Protein AF-A0A8C3M0U5-F1 (afdb_monomer)

pLDDT: mean 80.27, std 16.74, range [38.19, 96.12]

Radius of gyration: 30.23 Å; Cα contacts (8 Å, |Δi|>4): 155; chains: 1; bounding box: 76×57×80 Å

Mean predicted aligned error: 12.7 Å

Solvent-accessible surface area (backbone atoms only — not comparable to full-atom values): 8524 Å² total; per-residue (Å²): 139,91,82,83,84,83,84,65,74,69,59,61,64,60,60,62,68,73,68,63,75,79,72,74,77,72,79,75,67,75,80,71,59,65,54,78,41,88,82,36,36,45,79,46,75,44,66,52,55,30,82,85,28,73,24,62,65,35,60,72,73,35,78,82,66,42,70,64,70,85,80,55,76,96,72,46,73,45,45,27,42,91,90,35,86,51,75,82,44,63,53,93,59,64,64,23,13,38,22,31,66,56,30,67,22,40,52,49,89,94,56,78,82,66,58,93,89,54,85,72,96,70,46,79,46,70,32,75,84,90,130

Secondary structure (DSSP, 8-state):
---PPPTTHHHHHHHHHTTS--------PPPPPGGGSTTSSEEEE-GGGSTT-BTHHHHHH-GGGS--GGGSPSS-EEEEETTEE----SS---TTBTTSSS-EEEE-TT-PPPPTT-----EEEE-----

Organism: Chrysolophus pictus (NCBI:txid9089)

InterPro domains:
  IPR050969 Developmental Signaling Modulators [PTHR14949] (39-131)
  IPR057774 UMOD/GP2/OIT3-like, D8C domain [PF23283] (77-129)

Sequence (131 aa):
MQQPLPSYQHLQLVAYLCWIPLLAISSESAPLAPECSPAGHRILRSPYRSTRFDSLELQRTSAQDLVCDHSLPPAWYRFMINNTPAEMPTRCIEMNKCGTQAPVWLSLRSESLPAPGESKHLMACATWQVF

Foldseek 3Di:
DDDDDDPPPVVVVVVVVVPPPPPPPPPPDPDADQCPDPPQEDEDEDQQQDLPHAQPVVVVVDPVSADDCVPPDDGHYFYDHPNHTDDFAQDDGDARGRRDRKGKHWPQPPHDDDDRRDDDDTDIDIDHDDD

Structure (mmCIF, N/CA/C/O backbone):
data_AF-A0A8C3M0U5-F1
#
_entry.id   AF-A0A8C3M0U5-F1
#
loop_
_atom_site.group_PDB
_atom_site.id
_atom_site.type_symbol
_atom_site.label_atom_id
_atom_site.label_alt_id
_atom_site.label_comp_id
_atom_site.label_asym_id
_atom_site.label_entity_id
_atom_site.label_seq_id
_atom_site.pdbx_PDB_ins_code
_atom_site.Cartn_x
_atom_site.Cartn_y
_atom_site.Cartn_z
_atom_site.occupancy
_atom_site.B_iso_or_equiv
_atom_site.auth_seq_id
_atom_site.auth_comp_id
_atom_site.auth_asym_id
_atom_site.auth_atom_id
_atom_site.pdbx_PDB_model_num
ATOM 1 N N . MET A 1 1 ? -59.982 -39.346 63.299 1.00 38.19 1 MET A N 1
ATOM 2 C CA . MET A 1 1 ? -60.313 -39.092 61.882 1.00 38.19 1 MET A CA 1
ATOM 3 C C . MET A 1 1 ? -59.415 -37.965 61.412 1.00 38.19 1 MET A C 1
ATOM 5 O O . MET A 1 1 ? -59.617 -36.832 61.817 1.00 38.19 1 MET A O 1
ATOM 9 N N . GLN A 1 2 ? -58.361 -38.317 60.678 1.00 44.66 2 GLN A N 1
ATOM 10 C CA . GLN A 1 2 ? -57.413 -37.383 60.073 1.00 44.66 2 GLN A CA 1
ATOM 11 C C . GLN A 1 2 ? -57.896 -37.121 58.641 1.00 44.66 2 GLN A C 1
ATOM 13 O O . GLN A 1 2 ? -58.105 -38.086 57.907 1.00 44.66 2 GLN A O 1
ATOM 18 N N . GLN A 1 3 ? -58.067 -35.865 58.231 1.00 40.59 3 GLN A N 1
ATOM 19 C CA . GLN A 1 3 ? -58.163 -35.510 56.810 1.00 40.59 3 GLN A CA 1
ATOM 20 C C . GLN A 1 3 ? -57.174 -34.378 56.482 1.00 40.59 3 GLN A C 1
ATOM 22 O O . GLN A 1 3 ? -56.943 -33.534 57.351 1.00 40.59 3 GLN A O 1
ATOM 27 N N . PRO A 1 4 ? -56.543 -34.375 55.288 1.00 46.25 4 PRO A N 1
ATOM 28 C CA . PRO A 1 4 ? -55.392 -33.531 54.980 1.00 46.25 4 PRO A CA 1
ATOM 29 C C . PRO A 1 4 ? -55.738 -32.252 54.193 1.00 46.25 4 PRO A C 1
ATOM 31 O O . PRO A 1 4 ? -56.795 -32.132 53.577 1.00 46.25 4 PRO A O 1
ATOM 34 N N . LEU A 1 5 ? -54.780 -31.318 54.233 1.00 52.22 5 LEU A N 1
ATOM 35 C CA . LEU A 1 5 ? -54.703 -30.015 53.552 1.00 52.22 5 LEU A CA 1
ATOM 36 C C . LEU A 1 5 ? -54.877 -30.086 52.011 1.00 52.22 5 LEU A C 1
ATOM 38 O O . LEU A 1 5 ? -54.511 -31.098 51.409 1.00 52.22 5 LEU A O 1
ATOM 42 N N . PRO A 1 6 ? -55.316 -28.998 51.336 1.00 48.28 6 PRO A N 1
ATOM 43 C CA . PRO A 1 6 ? -55.536 -28.994 49.895 1.00 48.28 6 PRO A CA 1
ATOM 44 C C . PRO A 1 6 ? -54.262 -28.635 49.105 1.00 48.28 6 PRO A C 1
ATOM 46 O O . PRO A 1 6 ? -53.684 -27.561 49.240 1.00 48.28 6 PRO A O 1
ATOM 49 N N . SER A 1 7 ? -53.881 -29.541 48.203 1.00 53.88 7 SER A N 1
ATOM 50 C CA . SER A 1 7 ? -52.733 -29.509 47.274 1.00 53.88 7 SER A CA 1
ATOM 51 C C . SER A 1 7 ? -52.881 -28.529 46.084 1.00 53.88 7 SER A C 1
ATOM 53 O O . SER A 1 7 ? -52.180 -28.655 45.079 1.00 53.88 7 SER A O 1
ATOM 55 N N . TYR A 1 8 ? -53.811 -27.571 46.137 1.00 48.56 8 TYR A N 1
ATOM 56 C CA . TYR A 1 8 ? -54.281 -26.857 44.937 1.00 48.56 8 TYR A CA 1
ATOM 57 C C . TYR A 1 8 ? -53.530 -25.560 44.594 1.00 48.56 8 TYR A C 1
ATOM 59 O O . TYR A 1 8 ? -53.580 -25.116 43.449 1.00 48.56 8 TYR A O 1
ATOM 67 N N . GLN A 1 9 ? -52.807 -24.9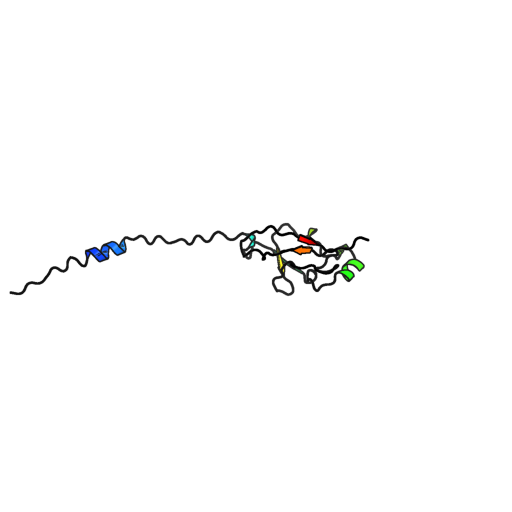51 45.539 1.00 49.59 9 GLN A N 1
ATOM 68 C CA . GLN A 1 9 ? -52.152 -23.652 45.307 1.00 49.59 9 GLN A CA 1
ATOM 69 C C . GLN A 1 9 ? -50.805 -23.750 44.569 1.00 49.59 9 GLN A C 1
ATOM 71 O O . GLN A 1 9 ? -50.371 -22.774 43.963 1.00 49.59 9 GLN A O 1
ATOM 76 N N . HIS A 1 10 ? -50.167 -24.926 44.545 1.00 49.00 10 HIS A N 1
ATOM 77 C CA . HIS A 1 10 ? -48.885 -25.116 43.857 1.00 49.00 10 HIS A CA 1
ATOM 78 C C . HIS A 1 10 ? -49.018 -25.279 42.335 1.00 49.00 10 HIS A C 1
ATOM 80 O O . HIS A 1 10 ? -48.076 -24.956 41.619 1.00 49.00 10 HIS A O 1
ATOM 86 N N . LEU A 1 11 ? -50.169 -25.733 41.818 1.00 48.94 11 LEU A N 1
ATOM 87 C CA . LEU A 1 11 ? -50.338 -25.960 40.375 1.00 48.94 11 LEU A CA 1
ATOM 88 C C . LEU A 1 11 ? -50.519 -24.667 39.568 1.00 48.94 11 LEU A C 1
ATOM 90 O O . LEU A 1 11 ? -50.112 -24.619 38.408 1.00 48.94 11 LEU A O 1
ATOM 94 N N . GLN A 1 12 ? -51.100 -23.614 40.151 1.00 49.44 12 GLN A N 1
ATOM 95 C CA . GLN A 1 12 ? -51.370 -22.385 39.398 1.00 49.44 12 GLN A CA 1
ATOM 96 C C . GLN A 1 12 ? -50.110 -21.557 39.115 1.00 49.44 12 GLN A C 1
ATOM 98 O O . GLN A 1 12 ? -50.045 -20.917 38.071 1.00 49.44 12 GLN A O 1
ATOM 103 N N . LEU A 1 13 ? -49.080 -21.614 39.968 1.00 46.22 13 LEU A N 1
ATOM 104 C CA . LEU A 1 13 ? -47.823 -20.890 39.724 1.00 46.22 13 LEU A CA 1
ATOM 105 C C . LEU A 1 13 ? -47.013 -21.478 38.554 1.00 46.22 13 LEU A C 1
ATOM 107 O O . LEU A 1 13 ? -46.342 -20.742 37.836 1.00 46.22 13 LEU A O 1
ATOM 111 N N . VAL A 1 14 ? -47.088 -22.798 38.345 1.00 53.16 14 VAL A N 1
ATOM 112 C CA . VAL A 1 14 ? -46.321 -23.501 37.300 1.00 53.16 14 VAL A CA 1
ATOM 113 C C . VAL A 1 14 ? -46.871 -23.189 35.905 1.00 53.16 14 VAL A C 1
ATOM 115 O O . VAL A 1 14 ? -46.105 -23.048 34.956 1.00 53.16 14 VAL A O 1
ATOM 118 N N . ALA A 1 15 ? -48.189 -23.004 35.783 1.00 51.66 15 ALA A N 1
ATOM 119 C CA . ALA A 1 15 ? -48.844 -22.708 34.509 1.00 51.66 15 ALA A CA 1
ATOM 120 C C . ALA A 1 15 ? -48.473 -21.324 33.940 1.00 51.66 15 ALA A C 1
ATOM 122 O O . ALA A 1 15 ? -48.370 -21.171 32.725 1.00 51.66 15 ALA A O 1
ATOM 123 N N . TYR A 1 16 ? -48.214 -20.330 34.800 1.00 53.34 16 TYR A N 1
ATOM 124 C CA . TYR A 1 16 ? -47.865 -18.970 34.366 1.00 53.34 16 TYR A CA 1
ATOM 125 C C . TYR A 1 16 ? -46.443 -18.846 33.800 1.00 53.34 16 TYR A C 1
ATOM 127 O O . TYR A 1 16 ? -46.191 -17.975 32.970 1.00 53.34 16 TYR A O 1
ATOM 135 N N . LEU A 1 17 ? -45.519 -19.732 34.187 1.00 54.06 17 LEU A N 1
ATOM 136 C CA . LEU A 1 17 ? -44.148 -19.734 33.662 1.00 54.06 17 LEU A CA 1
ATOM 137 C C . LEU A 1 17 ? -44.046 -20.348 32.255 1.00 54.06 17 LEU A C 1
ATOM 139 O O . LEU A 1 17 ? -43.075 -20.092 31.549 1.00 54.06 17 LEU A O 1
ATOM 143 N N . CYS A 1 18 ? -45.052 -21.111 31.816 1.00 54.44 18 CYS A N 1
ATOM 144 C CA . CYS A 1 18 ? -45.076 -21.745 30.494 1.00 54.44 18 CYS A CA 1
ATOM 145 C C . CYS A 1 18 ? -45.618 -20.844 29.372 1.00 54.44 18 CYS A C 1
ATOM 147 O O . CYS A 1 18 ? -45.613 -21.259 28.216 1.00 54.44 18 CYS A O 1
ATOM 149 N N . TRP A 1 19 ? -46.108 -19.642 29.691 1.00 47.91 19 TRP A N 1
ATOM 150 C CA . TRP A 1 19 ? -46.738 -18.722 28.730 1.00 47.91 19 TRP A CA 1
ATOM 151 C C . TRP A 1 19 ? -45.933 -17.455 28.455 1.00 47.91 19 TRP A C 1
ATOM 153 O O . TRP A 1 19 ? -46.404 -16.597 27.715 1.00 47.91 19 TRP A O 1
ATOM 163 N N . ILE A 1 20 ? -44.721 -17.325 28.999 1.00 63.19 20 ILE A N 1
ATOM 164 C CA . ILE A 1 20 ? -43.804 -16.292 28.520 1.00 63.19 20 ILE A CA 1
ATOM 165 C C . ILE A 1 20 ? -43.356 -16.766 27.136 1.00 63.19 20 ILE A C 1
ATOM 167 O O . ILE A 1 20 ? -42.640 -17.770 27.058 1.00 63.19 20 ILE A O 1
ATOM 171 N N . PRO A 1 21 ? -43.768 -16.111 26.034 1.00 59.56 21 PRO A N 1
ATOM 172 C CA . PRO A 1 21 ? -43.129 -16.398 24.770 1.00 59.56 21 PRO A CA 1
ATOM 173 C C . PRO A 1 21 ? -41.663 -16.049 24.998 1.00 59.56 21 PRO A C 1
ATOM 175 O O . PRO A 1 21 ? -41.356 -14.923 25.399 1.00 59.56 21 PRO A O 1
ATOM 178 N N . LEU A 1 22 ? -40.759 -17.014 24.802 1.00 60.31 22 LEU A N 1
ATOM 179 C CA . LEU A 1 22 ? -39.367 -16.678 24.550 1.00 60.31 22 LEU A CA 1
ATOM 180 C C . LEU A 1 22 ? -39.412 -15.771 23.321 1.00 60.31 22 LEU A C 1
ATOM 182 O O . LEU A 1 22 ? -39.469 -16.244 22.187 1.00 60.31 22 LEU A O 1
ATOM 186 N N . LEU A 1 23 ? -39.459 -14.461 23.556 1.00 59.91 23 LEU A N 1
ATOM 187 C CA . LEU A 1 23 ? -39.010 -13.471 22.608 1.00 59.91 23 LEU A CA 1
ATOM 188 C C . LEU A 1 23 ? -37.575 -13.888 22.341 1.00 59.91 23 LEU A C 1
ATOM 190 O O . LEU A 1 23 ? -36.684 -13.637 23.153 1.00 59.91 23 LEU A O 1
ATOM 194 N N . ALA A 1 24 ? -37.387 -14.651 21.265 1.00 59.88 24 ALA A N 1
ATOM 195 C CA . ALA A 1 24 ? -36.083 -14.885 20.703 1.00 59.88 24 ALA A CA 1
ATOM 196 C C . ALA A 1 24 ? -35.520 -13.485 20.499 1.00 59.88 24 ALA A C 1
ATOM 198 O O . ALA A 1 24 ? -36.007 -12.728 19.661 1.00 59.88 24 ALA A O 1
ATOM 199 N N . ILE A 1 25 ? -34.575 -13.107 21.355 1.00 61.12 25 ILE A N 1
ATOM 200 C CA . ILE A 1 25 ? -33.757 -11.931 21.142 1.00 61.12 25 ILE A CA 1
ATOM 201 C C . ILE A 1 25 ? -32.960 -12.311 19.903 1.00 61.12 25 ILE A C 1
ATOM 203 O O . ILE A 1 25 ? -31.916 -12.954 19.994 1.00 61.12 25 ILE A O 1
ATOM 207 N N . SER A 1 26 ? -33.516 -12.029 18.726 1.00 58.53 26 SER A N 1
ATOM 208 C CA . SER A 1 26 ? -32.755 -11.987 17.498 1.00 58.53 26 SER A CA 1
ATOM 209 C C . SER A 1 26 ? -31.744 -10.885 17.741 1.00 58.53 26 SER A C 1
ATOM 211 O O . SER A 1 26 ? -32.063 -9.699 17.689 1.00 58.53 26 SER A O 1
ATOM 213 N N . SER A 1 27 ? -30.533 -11.280 18.133 1.00 61.03 27 SER A N 1
ATOM 214 C CA . SER A 1 27 ? -29.383 -10.398 18.103 1.00 61.03 27 SER A CA 1
ATOM 215 C C . SER A 1 27 ? -29.162 -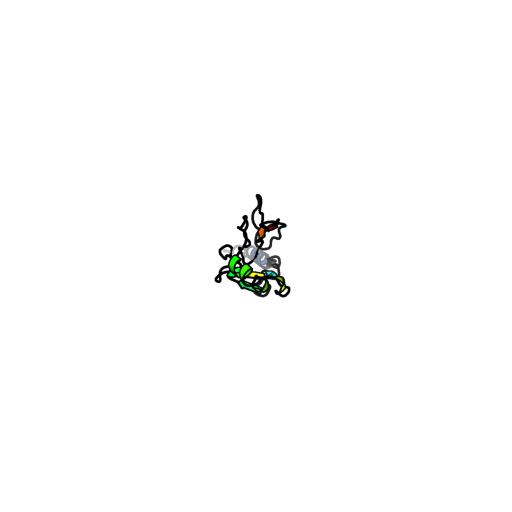10.084 16.633 1.00 61.03 27 SER A C 1
ATOM 217 O O . SER A 1 27 ? -28.449 -10.802 15.933 1.00 61.03 27 SER A O 1
ATOM 219 N N . GLU A 1 28 ? -29.872 -9.077 16.140 1.00 57.66 28 GLU A N 1
ATOM 220 C CA . GLU A 1 28 ? -29.720 -8.560 14.797 1.00 57.66 28 GLU A CA 1
ATOM 221 C C . GLU A 1 28 ? -28.381 -7.831 14.778 1.00 57.66 28 GLU A C 1
ATOM 223 O O . GLU A 1 28 ? -28.270 -6.636 15.046 1.00 57.66 28 GLU A O 1
ATOM 228 N N . SER A 1 29 ? -27.314 -8.607 14.593 1.00 67.88 29 SER A N 1
ATOM 229 C CA . SER A 1 29 ? -26.002 -8.063 14.302 1.00 67.88 29 SER A CA 1
ATOM 230 C C . SER A 1 29 ? -26.156 -7.250 13.029 1.00 67.88 29 SER A C 1
ATOM 232 O O . SER A 1 29 ? -26.578 -7.803 12.009 1.00 67.88 29 SER A O 1
ATOM 234 N N . ALA A 1 30 ? -25.845 -5.955 13.098 1.00 69.69 30 ALA A N 1
ATOM 235 C CA . ALA A 1 30 ? -25.841 -5.097 11.925 1.00 69.69 30 ALA A CA 1
ATOM 236 C C . ALA A 1 30 ? -25.101 -5.821 10.783 1.00 69.69 30 ALA A C 1
ATOM 238 O O . ALA A 1 30 ? -24.011 -6.358 11.024 1.00 69.69 30 ALA A O 1
ATOM 239 N N . PRO A 1 31 ? -25.687 -5.907 9.576 1.00 71.56 31 PRO A N 1
ATOM 240 C CA . PRO A 1 31 ? -25.043 -6.592 8.471 1.00 71.56 31 PRO A CA 1
ATOM 241 C C . PRO A 1 31 ? -23.684 -5.939 8.211 1.00 71.56 31 PRO A C 1
ATOM 243 O O . PRO A 1 31 ? -23.590 -4.731 7.992 1.00 71.56 31 PRO A O 1
ATOM 246 N N . LEU A 1 32 ? -22.625 -6.750 8.291 1.00 78.75 32 LEU A N 1
ATOM 247 C CA . LEU A 1 32 ? -21.265 -6.329 7.969 1.00 78.75 32 LEU A CA 1
ATOM 248 C C . LEU A 1 32 ? -21.233 -5.764 6.548 1.00 78.75 32 LEU A C 1
ATOM 250 O O . LEU A 1 32 ? -21.928 -6.267 5.660 1.00 78.75 32 LEU A O 1
ATOM 254 N N . ALA A 1 33 ? -20.398 -4.746 6.333 1.00 85.62 33 ALA A N 1
ATOM 255 C CA . ALA A 1 33 ? -20.213 -4.176 5.008 1.00 85.62 33 ALA A CA 1
ATOM 256 C C . ALA A 1 33 ? -19.834 -5.294 4.005 1.00 85.62 33 ALA A C 1
ATOM 258 O O . ALA A 1 33 ? -19.018 -6.161 4.353 1.00 85.62 33 ALA A O 1
ATOM 259 N N . PRO A 1 34 ? -20.438 -5.346 2.800 1.00 89.06 34 PRO A N 1
ATOM 260 C CA . PRO A 1 34 ? -20.294 -6.479 1.881 1.00 89.06 34 PRO A CA 1
ATOM 261 C C . PRO A 1 34 ? -18.838 -6.866 1.591 1.00 89.06 34 PRO A C 1
ATOM 263 O O . PRO A 1 34 ? -18.516 -8.054 1.502 1.00 89.06 34 PRO A O 1
ATOM 266 N N . GLU A 1 35 ? -17.945 -5.880 1.510 1.00 90.44 35 GLU A N 1
ATOM 267 C CA . GLU A 1 35 ? -16.509 -6.021 1.271 1.00 90.44 35 GLU A CA 1
ATOM 268 C C . GLU A 1 35 ? -15.750 -6.755 2.382 1.00 90.44 35 GLU A C 1
ATOM 270 O O . GLU A 1 35 ? -14.687 -7.337 2.139 1.00 90.44 35 GLU A O 1
ATOM 275 N N . CYS A 1 36 ? -16.301 -6.784 3.597 1.00 86.50 36 CYS A N 1
ATOM 276 C CA . CYS A 1 36 ? -15.725 -7.511 4.721 1.00 86.50 36 CYS A CA 1
ATOM 277 C C . CYS A 1 36 ? -15.899 -9.031 4.589 1.00 86.50 36 CYS A C 1
ATOM 279 O O . CYS A 1 36 ? -15.178 -9.782 5.249 1.00 86.50 36 CYS A O 1
ATOM 281 N N . SER A 1 37 ? -16.812 -9.504 3.733 1.00 88.81 37 SER A N 1
ATOM 282 C CA . SER A 1 37 ? -16.987 -10.935 3.474 1.00 88.81 37 SER A CA 1
ATOM 283 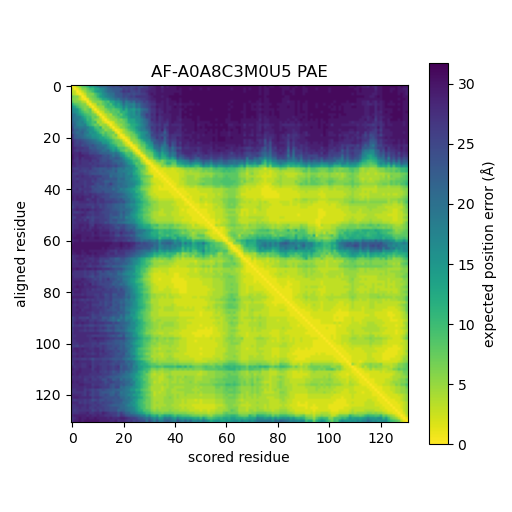C C . SER A 1 37 ? -15.821 -11.518 2.649 1.00 88.81 37 SER A C 1
ATOM 285 O O . SER A 1 37 ? -15.192 -10.790 1.874 1.00 88.81 37 SER A O 1
ATOM 287 N N . PRO A 1 38 ? -15.528 -12.833 2.743 1.00 88.31 38 PRO A N 1
ATOM 288 C CA . PRO A 1 38 ? -14.472 -13.468 1.944 1.00 88.31 38 PRO A CA 1
ATOM 289 C C . PRO A 1 38 ? -14.639 -13.314 0.424 1.00 88.31 38 PRO A C 1
ATOM 291 O O . PRO A 1 38 ? -13.647 -13.331 -0.297 1.00 88.31 38 PRO A O 1
ATOM 294 N N . ALA A 1 39 ? -15.877 -13.160 -0.058 1.00 91.19 39 ALA A N 1
ATOM 295 C CA . ALA A 1 39 ? -16.192 -12.957 -1.474 1.00 91.19 39 ALA A CA 1
ATOM 296 C C . ALA A 1 39 ? -16.349 -11.473 -1.861 1.00 91.19 39 ALA A C 1
ATOM 298 O O . ALA A 1 39 ? -16.429 -11.155 -3.044 1.00 91.19 39 ALA A O 1
ATOM 299 N N . GLY A 1 40 ? -16.395 -10.563 -0.884 1.00 93.25 40 GLY A N 1
ATOM 300 C CA . GLY A 1 40 ? -16.655 -9.140 -1.100 1.00 93.25 40 GLY A CA 1
ATOM 301 C C . GLY A 1 40 ? -15.452 -8.332 -1.576 1.00 93.25 40 GLY A C 1
ATOM 302 O O . GLY A 1 40 ? -15.601 -7.164 -1.925 1.00 93.25 40 GLY A O 1
ATOM 303 N N . HIS A 1 41 ? -14.261 -8.931 -1.595 1.00 94.38 41 HIS A N 1
ATOM 304 C CA . HIS A 1 41 ? -13.028 -8.276 -2.007 1.00 94.38 41 HIS A CA 1
ATOM 305 C C . HIS A 1 41 ? -12.127 -9.220 -2.806 1.00 94.38 41 HIS A C 1
ATOM 307 O O . HIS A 1 41 ? -12.188 -10.443 -2.697 1.00 94.38 41 HIS A O 1
ATOM 313 N N . ARG A 1 42 ? -11.234 -8.634 -3.600 1.00 95.31 42 ARG A N 1
ATOM 314 C CA . ARG A 1 42 ? -10.175 -9.331 -4.328 1.00 95.31 42 ARG A CA 1
ATOM 315 C C . ARG A 1 42 ? -8.886 -9.266 -3.522 1.00 95.31 42 ARG A C 1
ATOM 317 O O . ARG A 1 42 ? -8.566 -8.248 -2.908 1.00 95.31 42 ARG A O 1
ATOM 324 N N . ILE A 1 43 ? -8.106 -10.340 -3.541 1.00 94.06 43 ILE A N 1
ATOM 325 C CA . ILE A 1 43 ? -6.787 -10.328 -2.909 1.00 94.06 43 ILE A CA 1
ATOM 326 C C . ILE A 1 43 ? -5.776 -9.710 -3.872 1.00 94.06 43 ILE A C 1
ATOM 328 O O . ILE A 1 43 ? -5.520 -10.255 -4.945 1.00 94.06 43 ILE A O 1
ATOM 332 N N . LEU A 1 44 ? -5.157 -8.605 -3.462 1.00 92.75 44 LEU A N 1
ATOM 333 C CA . LEU A 1 44 ? -4.061 -7.979 -4.191 1.00 92.75 44 LEU A CA 1
ATOM 334 C C . LEU A 1 44 ? -2.728 -8.469 -3.618 1.00 92.75 44 LEU A C 1
ATOM 336 O O . LEU A 1 44 ? -2.221 -7.927 -2.634 1.00 92.75 44 LEU A O 1
ATOM 340 N N . ARG A 1 45 ? -2.176 -9.528 -4.223 1.00 92.38 45 ARG A N 1
ATOM 341 C CA . ARG A 1 45 ? -0.860 -10.081 -3.864 1.00 92.38 45 ARG A CA 1
ATOM 342 C C . ARG A 1 45 ? 0.215 -9.454 -4.737 1.00 92.38 45 ARG A C 1
ATOM 344 O O . ARG A 1 45 ? 0.300 -9.768 -5.918 1.00 92.38 45 ARG A O 1
ATOM 351 N N . SER A 1 46 ? 1.041 -8.590 -4.161 1.00 88.62 46 SER A N 1
ATOM 352 C CA . SER A 1 46 ? 2.208 -8.058 -4.865 1.00 88.62 46 SER A CA 1
ATOM 353 C C . SER A 1 46 ? 3.321 -7.726 -3.870 1.00 88.62 46 SER A C 1
ATOM 355 O O . SER A 1 46 ? 3.162 -6.791 -3.081 1.00 88.62 46 SER A O 1
ATOM 357 N N . PRO A 1 47 ? 4.449 -8.463 -3.879 1.00 89.69 47 PRO A N 1
ATOM 358 C CA . PRO A 1 47 ? 5.571 -8.186 -2.981 1.00 89.69 47 PRO A CA 1
ATOM 359 C C . PRO A 1 47 ? 6.219 -6.823 -3.268 1.00 89.69 47 PRO A C 1
ATOM 361 O O . PRO A 1 47 ? 6.741 -6.187 -2.353 1.00 89.69 47 PRO A O 1
ATOM 364 N N . TYR A 1 48 ? 6.110 -6.331 -4.506 1.00 89.31 48 TYR A N 1
ATOM 365 C CA . TYR A 1 48 ? 6.605 -5.018 -4.925 1.00 89.31 48 TYR A CA 1
ATOM 366 C C . TYR A 1 48 ? 5.892 -3.851 -4.226 1.00 89.31 48 TYR A C 1
ATOM 368 O O . TYR A 1 48 ? 6.444 -2.762 -4.131 1.00 89.31 48 TYR A O 1
ATOM 376 N N . ARG A 1 49 ? 4.694 -4.073 -3.665 1.00 90.69 49 ARG A N 1
ATOM 377 C CA . ARG A 1 49 ? 3.941 -3.062 -2.899 1.00 90.69 49 ARG A CA 1
ATOM 378 C C . ARG A 1 49 ? 4.427 -2.895 -1.454 1.00 90.69 49 ARG A C 1
ATOM 380 O O . ARG A 1 49 ? 3.820 -2.160 -0.684 1.00 90.69 49 ARG A O 1
ATOM 387 N N . SER A 1 50 ? 5.503 -3.577 -1.057 1.00 92.75 50 SER A N 1
ATOM 388 C CA . SER A 1 50 ? 6.078 -3.466 0.286 1.00 92.75 50 SER A CA 1
ATOM 389 C C . SER A 1 50 ? 6.840 -2.156 0.496 1.00 92.75 50 SER A C 1
ATOM 391 O O . SER A 1 50 ? 7.560 -1.696 -0.386 1.00 92.75 50 SER A O 1
ATOM 393 N N . THR A 1 51 ? 6.801 -1.625 1.721 1.00 93.69 51 THR A N 1
ATOM 394 C CA . THR A 1 51 ? 7.664 -0.511 2.158 1.00 93.69 51 THR A CA 1
ATOM 395 C C . THR A 1 51 ? 9.155 -0.847 2.113 1.00 93.69 51 THR A C 1
ATOM 397 O O . THR A 1 51 ? 9.987 0.053 2.111 1.00 93.69 51 THR A O 1
ATOM 400 N N . ARG A 1 52 ? 9.504 -2.138 2.070 1.00 93.31 52 ARG A N 1
ATOM 401 C CA . ARG A 1 52 ? 10.888 -2.620 1.954 1.00 93.31 52 ARG A CA 1
ATOM 402 C C . ARG A 1 52 ? 11.364 -2.754 0.511 1.00 93.31 52 ARG A C 1
ATOM 404 O O . ARG A 1 52 ? 12.552 -2.958 0.294 1.00 93.31 52 ARG A O 1
ATOM 411 N N . PHE A 1 53 ? 10.454 -2.696 -0.457 1.00 91.69 53 PHE A N 1
ATOM 412 C CA . PHE A 1 53 ? 10.810 -2.815 -1.861 1.00 91.69 53 PHE A CA 1
ATOM 413 C C . PHE A 1 53 ? 11.277 -1.464 -2.401 1.00 91.69 53 PHE A C 1
ATOM 415 O O . PHE A 1 53 ? 10.592 -0.460 -2.211 1.00 91.69 53 PHE A O 1
ATOM 422 N N . ASP A 1 54 ? 12.426 -1.453 -3.074 1.00 91.19 54 ASP A N 1
ATOM 423 C CA . ASP A 1 54 ? 12.945 -0.279 -3.766 1.00 91.19 54 ASP A CA 1
ATOM 424 C C . ASP A 1 54 ? 12.587 -0.342 -5.254 1.00 91.19 54 ASP A C 1
ATOM 426 O O . ASP A 1 54 ? 13.002 -1.245 -5.977 1.00 91.19 54 ASP A O 1
ATOM 430 N N . SER A 1 55 ? 11.786 0.617 -5.700 1.00 87.19 55 SER A N 1
ATOM 431 C CA . SER A 1 55 ? 11.295 0.718 -7.073 1.00 87.19 55 SER A CA 1
ATOM 432 C C . SER A 1 55 ? 12.246 1.460 -8.005 1.00 87.19 55 SER A C 1
ATOM 434 O O . SER A 1 55 ? 11.942 1.564 -9.190 1.00 87.19 55 SER A O 1
ATOM 436 N N . LEU A 1 56 ? 13.396 1.941 -7.521 1.00 86.12 56 LEU A N 1
ATOM 437 C CA . LEU A 1 56 ? 14.366 2.662 -8.344 1.00 86.12 56 LEU A CA 1
ATOM 438 C C . LEU A 1 56 ? 14.830 1.842 -9.558 1.00 86.12 56 LEU A C 1
ATOM 440 O O . LEU A 1 56 ? 15.015 2.400 -10.636 1.00 86.12 56 LEU A O 1
ATOM 444 N N . GLU A 1 57 ? 14.974 0.525 -9.402 1.00 77.62 57 GLU A N 1
ATOM 445 C CA . GLU A 1 57 ? 15.351 -0.361 -10.508 1.00 77.62 57 GLU A CA 1
ATOM 446 C C . GLU A 1 57 ? 14.238 -0.482 -11.558 1.00 77.62 57 GLU A C 1
ATOM 448 O O . GLU A 1 57 ? 14.514 -0.399 -12.754 1.00 77.62 57 GLU A O 1
ATOM 453 N N . LEU A 1 58 ? 12.973 -0.580 -11.125 1.00 76.38 58 LEU A N 1
ATOM 454 C CA . LEU A 1 58 ? 11.816 -0.599 -12.033 1.00 76.38 58 LEU A CA 1
ATOM 455 C C . LEU A 1 58 ? 11.703 0.720 -12.801 1.00 76.38 58 LEU A C 1
ATOM 457 O O . LEU A 1 58 ? 11.497 0.732 -14.007 1.00 76.38 58 LEU A O 1
ATOM 461 N N . GLN A 1 59 ? 11.908 1.843 -12.113 1.00 72.25 59 GLN A N 1
ATOM 462 C CA . GLN A 1 59 ? 11.870 3.171 -12.729 1.00 72.25 59 GLN A CA 1
ATOM 463 C C . GLN A 1 59 ? 12.957 3.362 -13.790 1.00 72.25 59 GLN A C 1
ATOM 465 O O . GLN A 1 59 ? 12.740 4.076 -14.767 1.00 72.25 59 GLN A O 1
ATOM 470 N N . ARG A 1 60 ? 14.128 2.744 -13.595 1.00 74.44 60 ARG A N 1
ATOM 471 C CA . ARG A 1 60 ? 15.260 2.821 -14.525 1.00 74.44 60 ARG A CA 1
ATOM 472 C C . ARG A 1 60 ? 15.096 1.943 -15.759 1.00 74.44 60 ARG A C 1
ATOM 474 O O . ARG A 1 60 ? 15.642 2.288 -16.803 1.00 74.44 60 ARG A O 1
ATOM 481 N N . THR A 1 61 ? 14.394 0.821 -15.634 1.00 68.00 61 THR A N 1
ATOM 482 C CA . THR A 1 61 ? 14.249 -0.168 -16.708 1.00 68.00 61 THR A CA 1
ATOM 483 C C . THR A 1 61 ? 13.066 0.144 -17.622 1.00 68.00 61 THR A C 1
ATOM 485 O O . THR A 1 61 ? 13.267 0.230 -18.833 1.00 68.00 61 THR A O 1
ATOM 488 N N . SER A 1 62 ? 11.870 0.416 -17.084 1.00 63.31 62 SER A N 1
ATOM 489 C CA . SER A 1 62 ? 10.783 1.047 -17.845 1.00 63.31 62 SER A CA 1
ATOM 490 C C . SER A 1 62 ? 9.681 1.616 -16.940 1.00 63.31 62 SER A C 1
ATOM 492 O O . SER A 1 62 ? 9.285 1.023 -15.940 1.00 63.31 62 SER A O 1
ATOM 494 N N . ALA A 1 63 ? 9.088 2.749 -17.333 1.00 62.28 63 ALA A N 1
ATOM 495 C CA . ALA A 1 63 ? 7.927 3.307 -16.627 1.00 62.28 63 ALA A CA 1
ATOM 496 C C . ALA A 1 63 ? 6.696 2.374 -16.648 1.00 62.28 63 ALA A C 1
ATOM 498 O O . ALA A 1 63 ? 5.791 2.539 -15.833 1.00 62.28 63 ALA A O 1
ATOM 499 N N . GLN A 1 64 ? 6.660 1.409 -17.572 1.00 60.19 64 GLN A N 1
ATOM 500 C CA . GLN A 1 64 ? 5.582 0.428 -17.728 1.00 60.19 64 GLN A CA 1
ATOM 501 C C . GLN A 1 64 ? 5.705 -0.731 -16.727 1.00 60.19 64 GLN A C 1
ATOM 503 O O . GLN A 1 64 ? 4.707 -1.396 -16.456 1.00 60.19 64 GLN A O 1
ATOM 508 N N . ASP A 1 65 ? 6.888 -0.927 -16.137 1.00 64.81 65 ASP A N 1
ATOM 509 C CA . ASP A 1 65 ? 7.143 -1.943 -15.109 1.00 64.81 65 ASP A CA 1
ATOM 510 C C . ASP A 1 65 ? 6.797 -1.453 -13.693 1.00 64.81 65 ASP A C 1
ATOM 512 O O . ASP A 1 65 ? 6.847 -2.218 -12.725 1.00 64.81 65 ASP A O 1
ATOM 516 N N . LEU A 1 66 ? 6.418 -0.177 -13.552 1.00 68.19 66 LEU A N 1
ATOM 517 C CA . LEU A 1 66 ? 5.868 0.346 -12.307 1.00 68.19 66 LEU A CA 1
ATOM 518 C C . LEU A 1 66 ? 4.537 -0.326 -11.969 1.00 68.19 66 LEU A C 1
ATOM 520 O O . LEU A 1 66 ? 3.716 -0.655 -12.826 1.00 68.19 66 LEU A O 1
ATOM 524 N N . VAL A 1 67 ? 4.293 -0.491 -10.672 1.00 77.06 67 VAL A N 1
ATOM 525 C CA . VAL A 1 67 ? 3.061 -1.107 -10.189 1.00 77.06 67 VAL A CA 1
ATOM 526 C C . VAL A 1 67 ? 1.922 -0.086 -10.288 1.00 77.06 67 VAL A C 1
ATOM 528 O O . VAL A 1 67 ? 1.747 0.748 -9.403 1.00 77.06 67 VAL A O 1
ATOM 531 N N . CYS A 1 68 ? 1.139 -0.145 -11.368 1.00 79.56 68 CYS A N 1
ATOM 532 C CA . CYS A 1 68 ? 0.017 0.769 -11.604 1.00 79.56 68 CYS A CA 1
ATOM 533 C C . CYS A 1 68 ? -1.335 0.151 -11.224 1.00 79.56 68 CYS A C 1
ATOM 535 O O . CYS A 1 68 ? -1.734 -0.877 -11.766 1.00 79.56 68 CYS A O 1
ATOM 537 N N . ASP A 1 69 ? -2.096 0.838 -10.366 1.00 87.25 69 ASP A N 1
ATOM 538 C CA . ASP A 1 69 ? -3.459 0.418 -9.995 1.00 87.25 69 ASP A CA 1
ATOM 539 C C . ASP A 1 69 ? -4.504 0.707 -11.076 1.00 87.25 69 ASP A C 1
ATOM 541 O O . ASP A 1 69 ? -5.601 0.163 -11.029 1.00 87.25 69 ASP A O 1
ATOM 545 N N . HIS A 1 70 ? -4.151 1.493 -12.096 1.00 85.00 70 HIS A N 1
ATOM 546 C CA . HIS A 1 70 ? -5.027 1.796 -13.229 1.00 85.00 70 HIS A CA 1
ATOM 547 C C . HIS A 1 70 ? -5.508 0.542 -13.986 1.00 85.00 70 HIS A C 1
ATOM 549 O O . HIS A 1 70 ? -6.608 0.542 -14.527 1.00 85.00 70 HIS A O 1
ATOM 555 N N . SER A 1 71 ? -4.708 -0.530 -14.018 1.00 85.00 71 SER A N 1
ATOM 556 C CA . SER A 1 71 ? -5.068 -1.789 -14.686 1.00 85.00 71 SER A CA 1
ATOM 557 C C . SER A 1 71 ? -5.939 -2.714 -13.828 1.00 85.00 71 SER A C 1
ATOM 559 O O . SER A 1 71 ? -6.422 -3.740 -14.315 1.00 85.00 71 SER A O 1
ATOM 561 N N . LEU A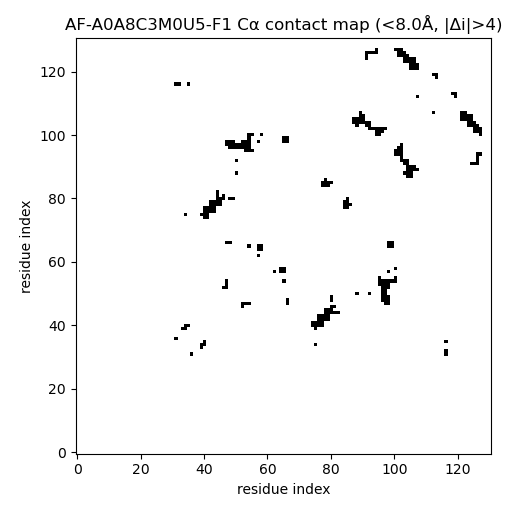 1 72 ? -6.147 -2.385 -12.548 1.00 90.81 72 LEU A N 1
ATOM 562 C CA . LEU A 1 72 ? -7.000 -3.169 -11.669 1.00 90.81 72 LEU A CA 1
ATOM 563 C C . LEU A 1 72 ? -8.474 -2.918 -12.023 1.00 90.81 72 LEU A C 1
ATOM 565 O O . LEU A 1 72 ? -8.904 -1.767 -12.076 1.00 90.81 72 LEU A O 1
ATOM 569 N N . PRO A 1 73 ? -9.293 -3.967 -12.223 1.00 94.12 73 PRO A N 1
ATOM 570 C CA . PRO A 1 73 ? -10.720 -3.775 -12.431 1.00 94.12 73 PRO A CA 1
ATOM 571 C C . PRO A 1 73 ? -11.379 -3.200 -11.163 1.00 94.12 73 PRO A C 1
ATOM 573 O O . PRO A 1 73 ? -10.881 -3.429 -10.054 1.00 94.12 73 PRO A O 1
ATOM 576 N N . PRO A 1 74 ? -12.520 -2.506 -11.282 1.00 94.62 74 PRO A N 1
ATOM 577 C CA . PRO A 1 74 ? -13.238 -1.979 -10.125 1.00 94.62 74 PRO A CA 1
ATOM 578 C C . PRO A 1 74 ? -13.631 -3.093 -9.144 1.00 94.62 74 PRO A C 1
ATOM 580 O O . PRO A 1 74 ? -14.341 -4.027 -9.514 1.00 94.62 74 PRO A O 1
ATOM 583 N N . ALA A 1 75 ? -13.145 -3.012 -7.905 1.00 94.81 75 ALA A N 1
ATOM 584 C CA . ALA A 1 75 ? -13.483 -3.915 -6.806 1.00 94.81 75 ALA A CA 1
ATOM 585 C C . ALA A 1 75 ? -12.943 -3.365 -5.478 1.00 94.81 75 ALA A C 1
ATOM 587 O O . ALA A 1 75 ? -12.090 -2.477 -5.461 1.00 94.81 75 ALA A O 1
ATOM 588 N N . TRP A 1 76 ? -13.367 -3.966 -4.370 1.00 93.75 76 TRP A N 1
ATOM 589 C CA . TRP A 1 76 ? -12.648 -3.858 -3.105 1.00 93.75 76 TRP A CA 1
ATOM 590 C C . TRP A 1 76 ? -11.410 -4.749 -3.118 1.00 93.75 76 TRP A C 1
ATOM 592 O O . TRP A 1 76 ? -11.455 -5.868 -3.634 1.00 93.75 76 TRP A O 1
ATOM 602 N N . TYR A 1 77 ? -10.311 -4.279 -2.530 1.00 93.31 77 TYR A N 1
ATOM 603 C CA . TYR A 1 77 ? -9.045 -5.007 -2.493 1.00 93.31 77 TYR A CA 1
ATOM 604 C C . TYR A 1 77 ? -8.532 -5.181 -1.068 1.00 93.31 77 TYR A C 1
ATOM 606 O O . TYR A 1 77 ? -8.542 -4.248 -0.270 1.00 93.31 77 TYR A O 1
ATOM 614 N N . ARG A 1 78 ? -8.014 -6.376 -0.773 1.00 92.56 78 ARG A N 1
ATOM 615 C CA . ARG A 1 78 ? -7.238 -6.661 0.438 1.00 92.56 78 ARG A CA 1
ATOM 616 C C . ARG A 1 78 ? -5.782 -6.880 0.062 1.00 92.56 78 ARG A C 1
ATOM 618 O O . ARG A 1 78 ? -5.468 -7.796 -0.702 1.00 92.56 78 ARG A O 1
ATOM 625 N N . PHE A 1 79 ? -4.899 -6.053 0.610 1.00 92.50 79 PHE A N 1
ATOM 626 C CA . PHE A 1 79 ? -3.464 -6.162 0.379 1.00 92.50 79 PHE A CA 1
ATOM 627 C C . PHE A 1 79 ? -2.881 -7.352 1.135 1.00 92.50 79 PHE A C 1
ATOM 629 O O . PHE A 1 79 ? -3.147 -7.547 2.322 1.00 92.50 79 PHE A O 1
ATOM 636 N N . MET A 1 80 ? -2.056 -8.132 0.443 1.00 94.12 80 MET A N 1
ATOM 637 C CA . MET A 1 80 ? -1.305 -9.231 1.039 1.00 94.12 80 MET A CA 1
ATOM 638 C C . MET A 1 80 ? 0.140 -9.182 0.545 1.00 94.12 80 MET A C 1
ATOM 640 O O . MET A 1 80 ? 0.389 -9.156 -0.663 1.00 94.12 80 MET A O 1
ATOM 644 N N . ILE A 1 81 ? 1.094 -9.226 1.473 1.00 93.69 81 ILE A N 1
ATOM 645 C CA . ILE A 1 81 ? 2.530 -9.310 1.183 1.00 93.69 81 ILE A CA 1
ATOM 646 C C . ILE A 1 81 ? 3.044 -10.585 1.839 1.00 93.69 81 ILE A C 1
ATOM 648 O O . ILE A 1 81 ? 2.872 -10.770 3.040 1.00 93.69 81 ILE A O 1
ATOM 652 N N . ASN A 1 82 ? 3.651 -11.478 1.052 1.00 91.94 82 ASN A N 1
ATOM 653 C CA . ASN A 1 82 ? 4.150 -12.775 1.528 1.00 91.94 82 ASN A CA 1
ATOM 654 C C . ASN A 1 82 ? 3.098 -13.558 2.338 1.00 91.94 82 ASN A C 1
ATOM 656 O O . ASN A 1 82 ? 3.390 -14.079 3.408 1.00 91.94 82 ASN A O 1
ATOM 660 N N . ASN A 1 83 ? 1.858 -13.592 1.836 1.00 90.88 83 ASN A N 1
ATOM 661 C CA . ASN A 1 83 ? 0.707 -14.249 2.469 1.00 90.88 83 ASN A CA 1
ATOM 662 C C . ASN A 1 83 ? 0.272 -13.678 3.832 1.00 90.88 83 ASN A C 1
ATOM 664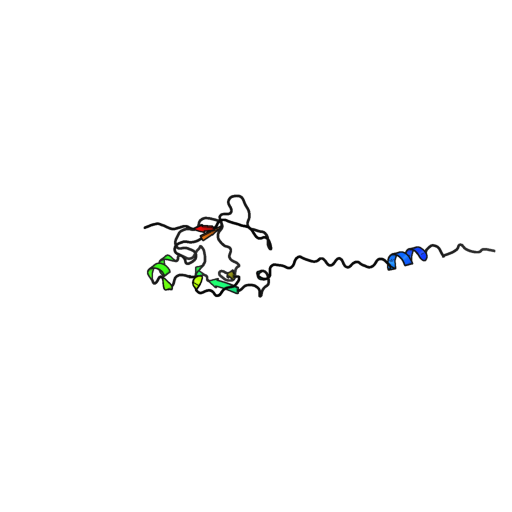 O O . ASN A 1 83 ? -0.617 -14.248 4.461 1.00 90.88 83 ASN A O 1
ATOM 668 N N . THR A 1 84 ? 0.788 -12.517 4.228 1.00 93.44 84 THR A N 1
ATOM 669 C CA . THR A 1 84 ? 0.372 -11.797 5.435 1.00 93.44 84 THR A CA 1
ATOM 670 C C . THR A 1 84 ? -0.464 -10.572 5.054 1.00 93.44 84 THR A C 1
ATOM 672 O O . THR A 1 84 ? -0.111 -9.895 4.079 1.00 93.44 84 THR A O 1
ATOM 675 N N . PRO A 1 85 ? -1.555 -10.261 5.787 1.00 93.00 85 PRO A N 1
ATOM 676 C CA . PRO A 1 85 ? -2.284 -9.007 5.614 1.00 93.00 85 PRO A CA 1
ATOM 677 C C . PRO A 1 85 ? -1.342 -7.811 5.709 1.00 93.00 85 PRO A C 1
ATOM 679 O O . PRO A 1 85 ? -0.531 -7.723 6.630 1.00 93.00 85 PRO A O 1
ATOM 682 N N . ALA A 1 86 ? -1.435 -6.913 4.734 1.00 93.19 86 ALA A N 1
ATOM 683 C CA . ALA A 1 86 ? -0.666 -5.680 4.717 1.00 93.19 86 ALA A CA 1
ATOM 684 C C . ALA A 1 86 ? -1.585 -4.482 4.962 1.00 93.19 86 ALA A C 1
ATOM 686 O O . ALA A 1 86 ? -2.730 -4.456 4.507 1.00 93.19 86 ALA A O 1
ATOM 687 N N . GLU A 1 87 ? -1.054 -3.484 5.658 1.00 90.88 87 GLU A N 1
ATOM 688 C CA . GLU A 1 87 ? -1.740 -2.232 5.959 1.00 90.88 87 GLU A CA 1
ATOM 689 C C . GLU A 1 87 ? -1.068 -1.079 5.218 1.00 90.88 87 GLU A C 1
ATOM 691 O O . GLU A 1 87 ? 0.140 -1.107 4.955 1.00 90.88 87 GLU A O 1
ATOM 696 N N . MET A 1 88 ? -1.850 -0.049 4.887 1.00 91.88 88 MET A N 1
ATOM 697 C CA . MET A 1 88 ? -1.271 1.193 4.389 1.00 91.88 88 MET A CA 1
ATOM 698 C C . MET A 1 88 ? -0.394 1.799 5.494 1.00 91.88 88 MET A C 1
ATOM 700 O O . MET A 1 88 ? -0.834 1.863 6.644 1.00 91.88 88 MET A O 1
ATOM 704 N N . PRO A 1 89 ? 0.832 2.253 5.184 1.00 95.31 89 PRO A N 1
ATOM 705 C CA . PRO A 1 89 ? 1.681 2.881 6.181 1.00 95.31 89 PRO A CA 1
ATOM 706 C C . PRO A 1 89 ? 0.989 4.077 6.831 1.00 95.31 89 PRO A C 1
ATOM 708 O O . PRO A 1 89 ? 0.240 4.800 6.178 1.00 95.31 89 PRO A O 1
ATOM 711 N N . THR A 1 90 ? 1.273 4.306 8.111 1.00 96.12 90 THR A N 1
ATOM 712 C CA . THR A 1 90 ? 0.720 5.430 8.890 1.00 96.12 90 THR A CA 1
ATOM 713 C C . THR A 1 90 ? 1.764 6.504 9.206 1.00 96.12 90 THR A C 1
ATOM 715 O O . THR A 1 90 ? 1.529 7.444 9.967 1.00 96.12 90 THR A O 1
ATOM 718 N N . ARG A 1 91 ? 2.960 6.352 8.631 1.00 94.38 91 ARG A N 1
ATOM 719 C CA . ARG A 1 91 ? 4.106 7.251 8.764 1.00 94.38 91 ARG A CA 1
ATOM 720 C C . ARG A 1 91 ? 4.696 7.506 7.386 1.00 94.38 91 ARG A C 1
ATOM 722 O O . ARG A 1 91 ? 4.535 6.678 6.492 1.00 94.38 91 ARG A O 1
ATOM 729 N N . CYS A 1 92 ? 5.396 8.630 7.261 1.00 95.12 92 CYS A N 1
ATOM 730 C CA . CYS A 1 92 ? 6.134 8.974 6.052 1.00 95.12 92 CYS A CA 1
ATOM 731 C C . CYS A 1 92 ? 7.056 7.818 5.651 1.00 95.12 92 CYS A C 1
ATOM 733 O O . CYS A 1 92 ? 7.792 7.285 6.485 1.00 95.12 92 CYS A O 1
ATOM 735 N N . ILE A 1 93 ? 6.975 7.431 4.383 1.00 95.50 93 ILE A N 1
ATOM 736 C CA . ILE A 1 93 ? 7.842 6.435 3.761 1.00 95.50 93 ILE A CA 1
ATOM 737 C C . ILE A 1 93 ? 8.807 7.182 2.852 1.00 95.50 93 ILE A C 1
ATOM 739 O O . ILE A 1 93 ? 8.446 8.216 2.306 1.00 95.50 93 ILE A O 1
ATOM 743 N N . GLU A 1 94 ? 10.029 6.681 2.710 1.00 94.69 94 GLU A N 1
ATOM 744 C CA . GLU A 1 94 ? 11.004 7.235 1.770 1.00 94.69 94 GLU A CA 1
ATOM 745 C C . GLU A 1 94 ? 10.506 7.142 0.323 1.00 94.69 94 GLU A C 1
ATOM 747 O O . GLU A 1 94 ? 9.662 6.310 -0.009 1.00 94.69 94 GLU A O 1
ATOM 752 N N . MET A 1 95 ? 11.046 7.985 -0.557 1.00 93.06 95 MET A N 1
ATOM 753 C CA . MET A 1 95 ? 10.735 7.921 -1.984 1.00 93.06 95 MET A CA 1
ATOM 754 C C . MET A 1 95 ? 11.071 6.556 -2.587 1.00 93.06 95 MET A C 1
ATOM 756 O O . MET A 1 95 ? 11.906 5.811 -2.071 1.00 93.06 95 MET A O 1
ATOM 760 N N . ASN A 1 96 ? 10.446 6.256 -3.726 1.00 91.00 96 ASN A N 1
ATOM 761 C CA . ASN A 1 96 ? 10.703 5.043 -4.500 1.00 91.00 96 ASN A CA 1
ATOM 762 C C . ASN A 1 96 ? 10.381 3.738 -3.760 1.00 91.00 96 ASN A C 1
ATOM 764 O O . ASN A 1 96 ? 10.881 2.686 -4.146 1.00 91.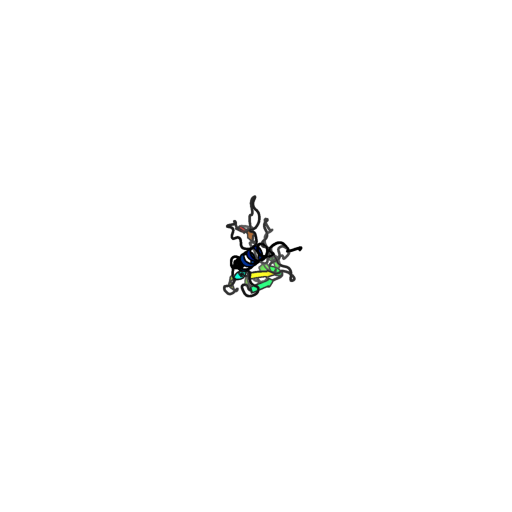00 96 ASN A O 1
ATOM 768 N N . LYS A 1 97 ? 9.535 3.752 -2.729 1.00 92.69 97 LYS A N 1
ATOM 769 C CA . LYS A 1 97 ? 9.065 2.528 -2.061 1.00 92.69 97 LYS A CA 1
ATOM 770 C C . LYS A 1 97 ? 7.676 2.112 -2.538 1.00 92.69 97 LYS A C 1
ATOM 772 O O . LYS A 1 97 ? 7.019 2.820 -3.297 1.00 92.69 97 LYS A O 1
ATOM 777 N N . CYS A 1 98 ? 7.224 0.938 -2.099 1.00 90.62 98 CYS A N 1
ATOM 778 C CA . CYS A 1 98 ? 5.886 0.408 -2.391 1.00 90.62 98 CYS A CA 1
ATOM 779 C C . CYS A 1 98 ? 5.579 0.256 -3.895 1.00 90.62 98 CYS A C 1
ATOM 781 O O . CYS A 1 98 ? 4.412 0.225 -4.284 1.00 90.62 98 CYS A O 1
ATOM 783 N N . GLY A 1 99 ? 6.613 0.163 -4.737 1.00 88.25 99 GLY A N 1
ATOM 784 C CA . GLY A 1 99 ? 6.455 -0.016 -6.181 1.00 88.25 99 GLY A CA 1
ATOM 785 C C . GLY A 1 99 ? 6.071 1.259 -6.940 1.00 88.25 99 GLY A C 1
ATOM 786 O O . GLY A 1 99 ? 5.620 1.153 -8.077 1.00 88.25 99 GLY A O 1
ATOM 787 N N . THR A 1 100 ? 6.232 2.443 -6.336 1.00 87.25 100 THR A N 1
ATOM 788 C CA . THR A 1 100 ? 5.895 3.749 -6.928 1.00 87.25 100 THR A CA 1
ATOM 789 C C . THR A 1 100 ? 6.994 4.788 -6.685 1.00 87.25 100 THR A C 1
ATOM 791 O O . THR A 1 100 ? 7.753 4.691 -5.725 1.00 87.25 100 THR A O 1
ATOM 794 N N . GLN A 1 101 ? 7.047 5.819 -7.534 1.00 88.25 101 GLN A N 1
ATOM 795 C CA . GLN A 1 101 ? 7.907 6.998 -7.359 1.00 88.25 101 GLN A CA 1
ATOM 796 C C . GLN A 1 101 ? 7.499 7.843 -6.146 1.00 88.25 101 GLN A C 1
ATOM 798 O O . GLN A 1 101 ? 8.354 8.323 -5.402 1.00 88.25 101 GLN A O 1
ATOM 803 N N . ALA A 1 102 ? 6.188 7.984 -5.934 1.00 91.69 102 ALA A N 1
ATOM 804 C CA . ALA A 1 102 ? 5.610 8.812 -4.885 1.00 91.69 102 ALA A CA 1
ATOM 805 C C . ALA A 1 102 ? 4.748 7.959 -3.939 1.00 91.69 102 ALA A C 1
ATOM 807 O O . ALA A 1 102 ? 3.538 7.831 -4.154 1.00 91.69 102 ALA A O 1
ATOM 808 N N . PRO A 1 103 ? 5.346 7.307 -2.924 1.00 93.31 103 PRO A N 1
ATOM 809 C CA . PRO A 1 103 ? 4.591 6.473 -2.003 1.00 93.31 103 PRO A CA 1
ATOM 810 C C . PRO A 1 103 ? 3.650 7.307 -1.138 1.00 93.31 103 PRO A C 1
ATOM 812 O O . PRO A 1 103 ? 3.986 8.406 -0.693 1.00 93.31 103 PRO A O 1
ATOM 815 N N . VAL A 1 104 ? 2.467 6.738 -0.898 1.00 94.44 104 VAL A N 1
ATOM 816 C CA . VAL A 1 104 ? 1.385 7.333 -0.111 1.00 94.44 104 VAL A CA 1
ATOM 817 C C . VAL A 1 104 ? 1.289 6.649 1.255 1.00 94.44 104 VAL A C 1
ATOM 819 O O . VAL A 1 104 ? 1.465 5.433 1.361 1.00 94.44 104 VAL A O 1
ATOM 822 N N . TRP A 1 105 ? 0.979 7.420 2.295 1.00 95.81 105 TRP A N 1
ATOM 823 C CA . TRP A 1 105 ? 0.667 6.933 3.642 1.00 95.81 105 TRP A CA 1
ATOM 824 C C . TRP A 1 105 ? -0.549 7.661 4.225 1.00 95.81 105 TRP A C 1
ATOM 826 O O . TRP A 1 105 ? -0.882 8.775 3.816 1.00 95.81 105 TRP A O 1
ATOM 836 N N . LEU A 1 106 ? -1.196 7.048 5.215 1.00 96.12 106 LEU A N 1
ATOM 837 C CA . LEU A 1 106 ? -2.264 7.675 5.991 1.00 96.12 106 LEU A CA 1
ATOM 838 C C . LEU A 1 106 ? -1.671 8.489 7.139 1.00 96.12 106 LEU A C 1
ATOM 840 O O . LEU A 1 106 ? -0.963 7.969 7.997 1.00 96.12 106 LEU A O 1
ATOM 844 N N . SER A 1 107 ? -1.989 9.774 7.197 1.00 95.50 107 SER A N 1
ATOM 845 C CA . SER A 1 107 ? -1.682 10.611 8.349 1.00 95.50 107 SER A CA 1
ATOM 846 C C . SER A 1 107 ? -2.779 10.457 9.394 1.00 95.50 107 SER A C 1
ATOM 848 O O . SER A 1 107 ? -3.898 10.941 9.216 1.00 95.50 107 SER A O 1
ATOM 850 N N . LEU A 1 108 ? -2.447 9.786 10.497 1.00 94.31 108 LEU A N 1
ATOM 851 C CA . LEU A 1 108 ? -3.371 9.597 11.617 1.00 94.31 108 LEU A CA 1
ATOM 852 C C . LEU A 1 108 ? -3.414 10.786 12.583 1.00 94.31 108 LEU A C 1
ATOM 854 O O . LEU A 1 108 ? -4.301 10.850 13.426 1.00 94.31 108 LEU A O 1
ATOM 858 N N . ARG A 1 109 ? -2.471 11.734 12.482 1.00 88.75 109 ARG A N 1
ATOM 859 C CA . ARG A 1 109 ? -2.293 12.831 13.449 1.00 88.75 109 ARG A CA 1
ATOM 860 C C . ARG A 1 109 ? -2.263 12.299 14.892 1.00 88.75 109 ARG A C 1
ATOM 862 O O . ARG A 1 109 ? -1.264 11.707 15.287 1.00 88.75 109 ARG A O 1
ATOM 869 N N . SER A 1 110 ? -3.338 12.496 15.651 1.00 88.56 110 SER A N 1
ATOM 870 C CA . SER A 1 110 ? -3.486 12.069 17.049 1.00 88.56 110 SER A CA 1
ATOM 871 C C . SER A 1 110 ? -4.559 10.992 17.230 1.00 88.56 110 SER A C 1
ATOM 873 O O . SER A 1 110 ? -5.017 10.757 18.343 1.00 88.56 110 SER A O 1
ATOM 875 N N . GLU A 1 111 ? -4.985 10.358 16.142 1.00 92.06 111 GLU A N 1
ATOM 876 C CA . GLU A 1 111 ? -6.097 9.420 16.117 1.00 92.06 111 GLU A CA 1
ATOM 877 C C . GLU A 1 111 ? -5.635 7.983 15.830 1.00 92.06 111 GLU A C 1
ATOM 879 O O . GLU A 1 111 ? -4.518 7.744 15.374 1.00 92.06 111 GLU A O 1
ATOM 884 N N . SER A 1 112 ? -6.502 7.004 16.085 1.00 92.62 112 SER A N 1
ATOM 885 C CA . SER A 1 112 ? -6.285 5.610 15.686 1.00 92.62 112 SER A CA 1
ATOM 886 C C . SER A 1 112 ? -6.892 5.310 14.313 1.00 92.62 112 SER A C 1
ATOM 888 O O . SER A 1 112 ? -7.748 6.053 13.811 1.00 92.62 112 SER A O 1
ATOM 890 N N . LEU A 1 113 ? -6.471 4.180 13.734 1.00 91.69 113 LEU A N 1
ATOM 891 C CA . LEU A 1 113 ? -7.165 3.551 12.610 1.00 91.69 113 LEU A CA 1
ATOM 892 C C . LEU A 1 113 ? -8.625 3.229 12.990 1.00 91.69 113 LEU A C 1
ATOM 894 O O . LEU A 1 113 ? -8.897 3.001 14.175 1.00 91.69 113 LEU A O 1
ATOM 898 N N . PRO A 1 114 ? -9.548 3.221 12.010 1.00 90.50 114 PRO A N 1
ATOM 899 C CA . PRO A 1 114 ? -10.934 2.825 12.240 1.00 90.50 114 PRO A CA 1
ATOM 900 C C . PRO A 1 114 ? -11.024 1.385 12.752 1.00 90.50 114 PRO A C 1
ATOM 902 O O . PRO A 1 114 ? -10.259 0.512 12.327 1.00 90.50 114 PRO A O 1
ATOM 905 N N . ALA A 1 115 ? -11.975 1.133 13.650 1.00 89.12 115 ALA A N 1
ATOM 906 C CA . ALA A 1 115 ? -12.309 -0.223 14.066 1.00 89.12 115 ALA A CA 1
ATOM 907 C C . ALA A 1 115 ? -12.952 -1.018 12.905 1.00 89.12 115 ALA A C 1
ATOM 909 O O . ALA A 1 115 ? -13.448 -0.428 11.942 1.00 89.12 115 ALA A O 1
ATOM 910 N N . PRO A 1 116 ? -12.987 -2.363 12.958 1.00 84.62 116 PRO A N 1
ATOM 911 C CA . PRO A 1 116 ? -13.695 -3.157 11.955 1.00 84.62 116 PRO A CA 1
ATOM 912 C C . PRO A 1 116 ? -15.161 -2.718 11.799 1.00 84.62 116 PRO A C 1
ATOM 914 O O . PRO A 1 116 ? -15.906 -2.688 12.774 1.00 84.62 116 PRO A O 1
ATOM 917 N N . GLY A 1 117 ? -15.568 -2.391 10.570 1.00 81.94 117 GLY A N 1
ATOM 918 C CA . GLY A 1 117 ? -16.914 -1.889 10.255 1.00 81.94 117 GLY A CA 1
ATOM 919 C C . GLY A 1 117 ? -17.091 -0.376 10.427 1.00 81.94 117 GLY A C 1
ATOM 920 O O . GLY A 1 117 ? -18.127 0.160 10.042 1.00 81.94 117 GLY A O 1
ATOM 921 N N . GLU A 1 118 ? -16.089 0.329 10.954 1.00 87.06 118 GLU A N 1
ATOM 922 C CA . GLU A 1 118 ? -16.086 1.786 11.038 1.00 87.06 118 GLU A CA 1
ATOM 923 C C . GLU A 1 118 ? -15.512 2.397 9.754 1.00 87.06 118 GLU A C 1
ATOM 925 O O . GLU A 1 118 ? -14.529 1.918 9.186 1.00 87.06 118 GLU A O 1
ATOM 930 N N . SER A 1 119 ? -16.116 3.494 9.303 1.00 87.12 119 SER A N 1
ATOM 931 C CA . SER A 1 119 ? -15.572 4.329 8.233 1.00 87.12 119 SER A CA 1
ATOM 932 C C . SER A 1 119 ? -15.052 5.629 8.817 1.00 87.12 119 SER A C 1
ATOM 934 O O . SER A 1 119 ? -15.742 6.289 9.592 1.00 87.12 119 SER A O 1
ATOM 936 N N . LYS A 1 120 ? -13.845 6.023 8.410 1.00 90.06 120 LYS A N 1
ATOM 937 C CA . LYS A 1 120 ? -13.188 7.218 8.927 1.00 90.06 120 LYS A CA 1
ATOM 938 C C . LYS A 1 120 ? -12.506 8.000 7.819 1.00 90.06 120 LYS A C 1
ATOM 940 O O . LYS A 1 120 ? -11.749 7.440 7.030 1.00 90.06 120 LYS A O 1
ATOM 945 N N . HIS A 1 121 ? -12.750 9.307 7.792 1.00 92.44 121 HIS A N 1
ATOM 946 C CA . HIS A 1 121 ? -12.040 10.213 6.900 1.00 92.44 121 HIS A CA 1
ATOM 947 C C . HIS A 1 121 ? -10.648 10.487 7.462 1.00 92.44 121 HIS A C 1
ATOM 949 O O . HIS A 1 121 ? -10.497 11.117 8.505 1.00 92.44 121 HIS A O 1
ATOM 955 N N . LEU A 1 122 ? -9.633 10.002 6.755 1.00 92.38 122 LEU A N 1
ATOM 956 C CA . LEU A 1 122 ? -8.229 10.226 7.067 1.00 92.38 122 LEU A CA 1
ATOM 957 C C . LEU A 1 122 ? -7.565 10.985 5.921 1.00 92.38 122 LEU A C 1
ATOM 959 O O . LEU A 1 122 ? -8.045 10.994 4.788 1.00 92.38 122 LEU A O 1
ATOM 963 N N . MET A 1 123 ? -6.441 11.624 6.223 1.00 95.12 123 MET A N 1
ATOM 964 C CA . MET A 1 123 ? -5.654 12.337 5.227 1.00 95.12 123 MET A CA 1
ATOM 965 C C . MET A 1 123 ? -4.611 11.401 4.629 1.00 95.12 123 MET A C 1
ATOM 967 O O . MET A 1 123 ? -3.810 10.826 5.363 1.00 95.12 123 MET A O 1
ATOM 971 N N . ALA A 1 124 ? -4.588 11.288 3.306 1.00 95.31 124 ALA A N 1
ATOM 972 C CA . ALA A 1 124 ? -3.484 10.665 2.593 1.00 95.31 124 ALA A CA 1
ATOM 973 C C . ALA A 1 124 ? -2.397 11.712 2.311 1.00 95.31 124 ALA A C 1
ATOM 975 O O . ALA A 1 124 ? -2.692 12.830 1.886 1.00 95.31 124 ALA A O 1
ATOM 976 N N . CYS A 1 125 ? -1.143 11.352 2.549 1.00 96.12 125 CYS A N 1
ATOM 977 C CA . CYS A 1 125 ? 0.024 12.171 2.242 1.00 96.12 125 CYS A CA 1
ATOM 978 C C . CYS A 1 125 ? 0.959 11.390 1.319 1.00 96.12 125 CYS A C 1
ATOM 980 O O . CYS A 1 125 ? 0.961 10.162 1.354 1.00 96.12 125 CYS A O 1
ATOM 982 N N . ALA A 1 126 ? 1.752 12.093 0.513 1.00 95.56 126 ALA A N 1
ATOM 983 C CA . ALA A 1 126 ? 2.724 11.489 -0.391 1.00 95.56 126 ALA A CA 1
ATOM 984 C C . ALA A 1 126 ? 4.099 12.141 -0.220 1.00 95.56 126 ALA A C 1
ATOM 986 O O . ALA A 1 126 ? 4.194 13.288 0.217 1.00 95.56 126 ALA A O 1
ATOM 987 N N . THR A 1 127 ? 5.157 11.410 -0.566 1.00 94.56 127 THR A N 1
ATOM 988 C CA . THR A 1 127 ? 6.525 11.937 -0.619 1.00 94.56 127 THR A CA 1
ATOM 989 C C . THR A 1 127 ? 6.981 11.922 -2.063 1.00 94.56 127 THR A C 1
ATOM 991 O O . THR A 1 127 ? 6.757 10.945 -2.773 1.00 94.56 127 THR A O 1
ATOM 994 N N . TRP A 1 128 ? 7.582 13.008 -2.522 1.00 90.69 128 TRP A N 1
ATOM 995 C CA . TRP A 1 128 ? 8.166 13.109 -3.852 1.00 90.69 128 TRP A CA 1
ATOM 996 C C . TRP A 1 128 ? 9.208 14.229 -3.856 1.00 90.69 128 TRP A C 1
ATOM 998 O O . TRP A 1 128 ? 9.209 15.090 -2.973 1.00 90.69 128 TRP A O 1
ATOM 1008 N N . GLN A 1 129 ? 10.085 14.230 -4.856 1.00 84.81 129 GLN A N 1
ATOM 1009 C CA . GLN A 1 129 ? 10.963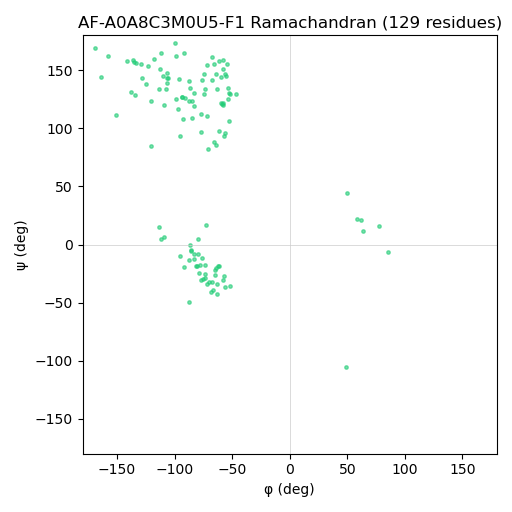 15.357 -5.159 1.00 84.81 129 GLN A CA 1
ATOM 1010 C C . GLN A 1 129 ? 10.465 16.050 -6.420 1.00 8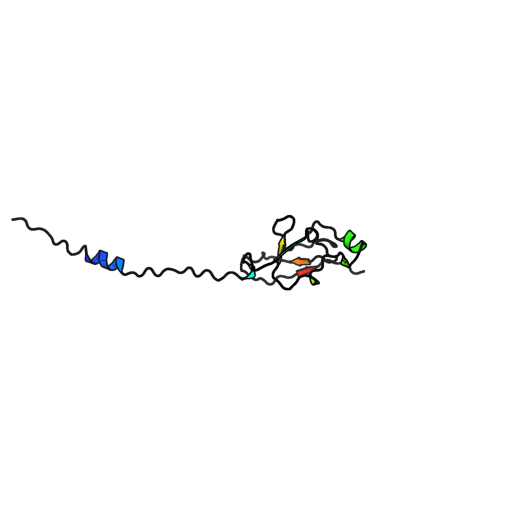4.81 129 GLN A C 1
ATOM 1012 O O . GLN A 1 129 ? 9.973 1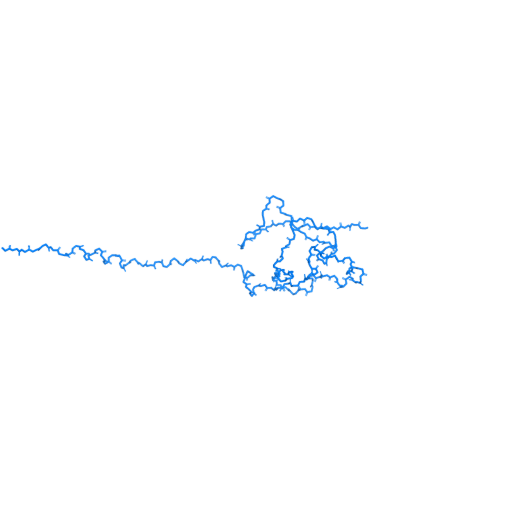5.405 -7.345 1.00 84.81 129 GLN A O 1
ATOM 1017 N N . VAL A 1 130 ? 10.584 17.373 -6.430 1.00 72.44 130 VAL A N 1
ATOM 1018 C CA . VAL A 1 130 ? 10.396 18.190 -7.627 1.00 72.44 130 VAL A CA 1
ATOM 1019 C C . VAL A 1 130 ? 11.779 18.378 -8.244 1.00 72.44 130 VAL A C 1
ATOM 1021 O O . VAL A 1 130 ? 12.703 18.775 -7.532 1.00 72.44 130 VAL A O 1
ATOM 1024 N N . PHE A 1 131 ? 11.911 18.048 -9.527 1.00 61.25 131 PHE A N 1
ATOM 1025 C CA . PHE A 1 131 ? 13.121 18.263 -10.321 1.00 61.25 131 PHE A CA 1
ATOM 1026 C C . PHE A 1 131 ? 12.962 19.493 -11.210 1.00 61.25 131 PHE A C 1
ATOM 1028 O O . PHE A 1 131 ? 11.820 19.731 -11.670 1.00 61.25 131 PHE A O 1
#